Protein AF-K1XF10-F1 (afdb_monomer_lite)

Sequence (126 aa):
MEPVNALLDAFLEEIVLHVWENNKASKGSIAIYGAGTHTQIILAIVRKLGFDLPGVIFDMKPEEALISDVKVECINNLSNYKLKKLLISNDRKHYEIYSDLLNNKSLKDIEIIDPYLYLPHAPFRK

Structure (mmCIF, N/CA/C/O backbone):
data_AF-K1XF10-F1
#
_entry.id   AF-K1XF10-F1
#
loop_
_atom_site.group_PDB
_atom_site.id
_atom_site.type_symbol
_atom_site.label_atom_id
_atom_site.label_alt_id
_atom_site.label_comp_id
_atom_site.label_asym_id
_atom_site.label_entity_id
_atom_site.label_seq_id
_atom_site.pdbx_PDB_ins_code
_atom_site.Cartn_x
_atom_site.Cartn_y
_atom_site.Cartn_z
_atom_site.occupancy
_atom_site.B_iso_or_equiv
_atom_site.auth_seq_id
_atom_site.auth_comp_id
_atom_site.auth_asym_id
_atom_site.auth_atom_id
_atom_site.pdbx_PDB_model_num
ATOM 1 N N . MET A 1 1 ? 9.390 -11.890 -22.117 1.00 47.38 1 MET A N 1
ATOM 2 C CA . MET A 1 1 ? 9.555 -11.138 -20.856 1.00 47.38 1 MET A CA 1
ATOM 3 C C . MET A 1 1 ? 11.013 -11.222 -20.466 1.00 47.38 1 MET A C 1
ATOM 5 O O . MET A 1 1 ? 11.554 -12.319 -20.492 1.00 47.38 1 MET A O 1
ATOM 9 N N . GLU A 1 2 ? 11.656 -10.087 -20.200 1.00 45.62 2 GLU A N 1
ATOM 10 C CA . GLU A 1 2 ? 13.032 -10.076 -19.691 1.00 45.62 2 GLU A CA 1
ATOM 11 C C . GLU A 1 2 ? 13.060 -10.690 -18.275 1.00 45.62 2 GLU A C 1
ATOM 13 O O . GLU A 1 2 ? 12.153 -10.417 -17.485 1.00 45.62 2 GLU A O 1
ATOM 18 N N . PRO A 1 3 ? 14.064 -11.517 -17.935 1.00 53.59 3 PRO A N 1
ATOM 19 C CA . PRO A 1 3 ? 14.110 -12.281 -16.680 1.00 53.59 3 PRO A CA 1
ATOM 20 C C . PRO A 1 3 ? 14.125 -11.416 -15.407 1.00 53.59 3 PRO A C 1
ATOM 22 O O . PRO A 1 3 ? 13.743 -11.894 -14.343 1.00 53.59 3 PRO A O 1
ATOM 25 N N . VAL A 1 4 ? 14.501 -10.138 -15.513 1.00 55.03 4 VAL A N 1
ATOM 26 C CA . VAL A 1 4 ? 14.505 -9.174 -14.398 1.00 55.03 4 VAL A CA 1
ATOM 27 C C . VAL A 1 4 ? 13.087 -8.867 -13.900 1.00 55.03 4 VAL A C 1
ATOM 29 O O . VAL A 1 4 ? 12.875 -8.767 -12.694 1.00 55.03 4 VAL A O 1
ATOM 32 N N . ASN A 1 5 ? 12.101 -8.798 -14.801 1.00 64.75 5 ASN A N 1
ATOM 33 C CA . ASN A 1 5 ? 10.718 -8.505 -14.415 1.00 64.75 5 ASN A CA 1
ATOM 34 C C . ASN A 1 5 ? 10.084 -9.680 -13.661 1.00 64.75 5 ASN A C 1
ATOM 36 O O . ASN A 1 5 ? 9.376 -9.467 -12.688 1.00 64.75 5 ASN A O 1
ATOM 40 N N . ALA A 1 6 ? 10.408 -10.920 -14.043 1.00 72.44 6 ALA A N 1
ATOM 41 C CA . ALA A 1 6 ? 9.864 -12.108 -13.385 1.00 72.44 6 ALA A CA 1
ATOM 42 C C . ALA A 1 6 ? 10.318 -12.240 -11.919 1.00 72.44 6 ALA A C 1
ATOM 44 O O . ALA A 1 6 ? 9.548 -12.699 -11.079 1.00 72.44 6 ALA A O 1
ATOM 45 N N . LEU A 1 7 ? 11.554 -11.828 -11.605 1.00 73.81 7 LEU A N 1
ATOM 46 C CA . LEU A 1 7 ? 12.067 -11.846 -10.233 1.00 73.81 7 LEU A CA 1
ATOM 47 C C . LEU A 1 7 ? 11.375 -10.786 -9.362 1.00 73.81 7 LEU A C 1
ATOM 49 O O . LEU A 1 7 ? 10.994 -11.078 -8.232 1.00 73.81 7 LEU A O 1
ATOM 53 N N . LEU A 1 8 ? 11.203 -9.571 -9.895 1.00 75.62 8 LEU A N 1
ATOM 54 C CA . LEU A 1 8 ? 10.511 -8.490 -9.194 1.00 75.62 8 LEU A CA 1
ATOM 55 C C . LEU A 1 8 ? 9.033 -8.828 -8.967 1.00 75.62 8 LEU A C 1
ATOM 57 O O . LEU A 1 8 ? 8.533 -8.630 -7.863 1.00 75.62 8 LEU A O 1
ATOM 61 N N . ASP A 1 9 ? 8.359 -9.389 -9.971 1.00 77.94 9 ASP A N 1
ATOM 62 C CA . ASP A 1 9 ? 6.960 -9.805 -9.865 1.00 77.94 9 ASP A CA 1
ATOM 63 C C . ASP A 1 9 ? 6.779 -10.891 -8.795 1.00 77.94 9 ASP A C 1
ATOM 65 O O . ASP A 1 9 ? 5.895 -10.772 -7.949 1.00 77.94 9 ASP A O 1
ATOM 69 N N . ALA A 1 10 ? 7.645 -11.912 -8.774 1.00 83.12 10 ALA A N 1
ATOM 70 C CA . ALA A 1 10 ? 7.609 -12.960 -7.752 1.00 83.12 10 ALA A CA 1
ATOM 71 C C . ALA A 1 10 ? 7.874 -12.405 -6.344 1.00 83.12 10 ALA A C 1
ATOM 73 O O . ALA A 1 10 ? 7.208 -12.784 -5.385 1.00 83.12 10 ALA A O 1
ATOM 74 N N . PHE A 1 11 ? 8.816 -11.470 -6.219 1.00 84.44 11 PHE A N 1
ATOM 75 C CA . PHE A 1 11 ? 9.112 -10.819 -4.948 1.00 84.44 11 PHE A CA 1
ATOM 76 C C . PHE A 1 11 ? 7.940 -9.964 -4.442 1.00 84.44 11 PHE A C 1
ATOM 78 O O . PHE A 1 11 ? 7.571 -10.046 -3.271 1.00 84.44 11 PHE A O 1
ATOM 85 N N . LEU A 1 12 ? 7.312 -9.175 -5.320 1.00 84.94 12 LEU A N 1
ATOM 86 C CA . LEU A 1 12 ? 6.111 -8.413 -4.975 1.00 84.94 12 LEU A CA 1
ATOM 87 C C . LEU A 1 12 ? 4.939 -9.338 -4.625 1.00 84.94 12 LEU A C 1
ATOM 89 O O . LEU A 1 12 ? 4.176 -9.015 -3.717 1.00 84.94 12 LEU A O 1
ATOM 93 N N . GLU A 1 13 ? 4.807 -10.486 -5.294 1.00 89.31 13 GLU A N 1
ATOM 94 C CA . GLU A 1 13 ? 3.789 -11.496 -4.989 1.00 89.31 13 GLU A CA 1
ATOM 95 C C . GLU A 1 13 ? 3.939 -12.053 -3.569 1.00 89.31 13 GLU A C 1
ATOM 97 O O . GLU A 1 13 ? 2.967 -12.040 -2.812 1.00 89.31 13 GLU A O 1
ATOM 102 N N . GLU A 1 14 ? 5.155 -12.427 -3.165 1.00 8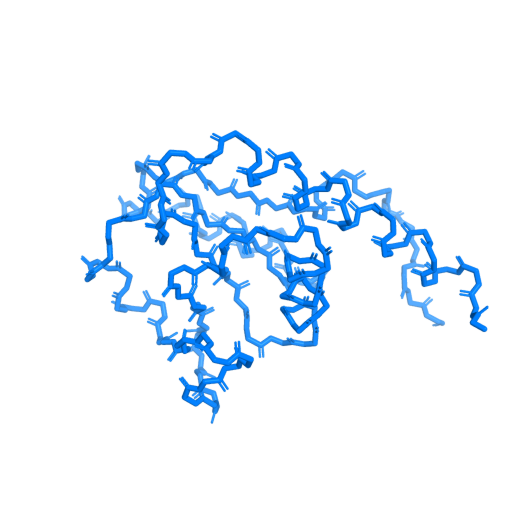8.56 14 GLU A N 1
ATOM 103 C CA . GLU A 1 14 ? 5.460 -12.878 -1.799 1.00 88.56 14 GLU A CA 1
ATOM 104 C C . GLU A 1 14 ? 5.144 -11.808 -0.747 1.00 88.56 14 GLU A C 1
ATOM 106 O O . GLU A 1 14 ? 4.563 -12.099 0.302 1.00 88.56 14 GLU A O 1
ATOM 111 N N . ILE A 1 15 ? 5.465 -10.542 -1.028 1.00 87.06 15 ILE A N 1
ATOM 112 C CA . ILE A 1 15 ? 5.153 -9.453 -0.098 1.00 87.06 15 ILE A CA 1
ATOM 113 C C . ILE A 1 15 ? 3.651 -9.230 0.001 1.00 87.06 15 ILE A C 1
ATOM 115 O O . ILE A 1 15 ? 3.135 -9.103 1.110 1.00 87.06 15 ILE A O 1
ATOM 119 N N . VAL A 1 16 ? 2.934 -9.193 -1.123 1.00 89.69 16 VAL A N 1
ATOM 120 C CA . VAL A 1 16 ? 1.473 -9.064 -1.106 1.00 89.69 16 VAL A CA 1
ATOM 121 C C . VAL A 1 16 ? 0.863 -10.200 -0.295 1.00 89.69 16 VAL A C 1
ATOM 123 O O . VAL A 1 16 ? 0.019 -9.932 0.559 1.00 89.69 16 VAL A O 1
ATOM 126 N N . LEU A 1 17 ? 1.324 -11.434 -0.498 1.00 90.06 17 LEU A N 1
ATOM 127 C CA . LEU A 1 17 ? 0.878 -12.596 0.260 1.00 90.06 17 LEU A CA 1
ATOM 128 C C . LEU A 1 17 ? 1.129 -12.396 1.759 1.00 90.06 17 LEU A C 1
ATOM 130 O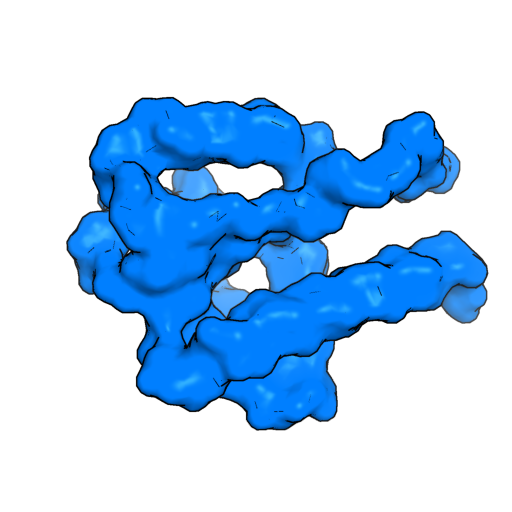 O . LEU A 1 17 ? 0.181 -12.403 2.542 1.00 90.06 17 LEU A O 1
ATOM 134 N N . HIS A 1 18 ? 2.359 -12.084 2.165 1.00 87.75 18 HIS A N 1
ATOM 135 C CA . HIS A 1 18 ? 2.687 -11.854 3.571 1.00 87.75 18 HIS A CA 1
ATOM 136 C C . HIS A 1 18 ? 1.864 -10.718 4.202 1.00 87.75 18 HIS A C 1
ATOM 138 O O . HIS A 1 18 ? 1.350 -10.845 5.318 1.00 87.75 18 HIS A O 1
ATOM 144 N N . VAL A 1 19 ? 1.710 -9.597 3.496 1.00 88.56 19 VAL A N 1
ATOM 145 C CA . VAL A 1 19 ? 0.959 -8.441 3.987 1.00 88.56 19 VAL A CA 1
ATOM 146 C C . VAL A 1 19 ? -0.518 -8.791 4.117 1.00 88.56 19 VAL A C 1
ATOM 148 O O . VAL A 1 19 ? -1.097 -8.542 5.171 1.00 88.56 19 VAL A O 1
ATOM 151 N N . TRP A 1 20 ? -1.149 -9.388 3.109 1.00 90.50 20 TRP A N 1
ATOM 152 C CA . TRP A 1 20 ? -2.588 -9.652 3.145 1.00 90.50 20 TRP A CA 1
ATOM 153 C C . TRP A 1 20 ? -2.974 -10.830 4.031 1.00 90.50 20 TRP A C 1
ATOM 155 O O . TRP A 1 20 ? -3.973 -10.739 4.747 1.00 90.50 20 TRP A O 1
ATOM 165 N N . GLU A 1 21 ? -2.194 -11.911 4.059 1.00 87.88 21 GLU A N 1
ATOM 166 C CA . GLU A 1 21 ? -2.509 -13.072 4.895 1.00 87.88 21 GLU A CA 1
ATOM 167 C C . GLU A 1 21 ? -2.537 -12.723 6.382 1.00 87.88 21 GLU A C 1
ATOM 169 O O . GLU A 1 21 ? -3.465 -13.115 7.095 1.00 87.88 21 GLU A O 1
ATOM 174 N N . ASN A 1 22 ? -1.609 -11.871 6.818 1.00 81.25 22 ASN A N 1
ATOM 175 C CA . ASN A 1 22 ? -1.559 -11.350 8.180 1.00 81.25 22 ASN A CA 1
ATOM 176 C C . ASN A 1 22 ? -2.637 -10.282 8.480 1.00 81.25 22 ASN A C 1
ATOM 178 O O . ASN A 1 22 ? -2.649 -9.715 9.572 1.00 81.25 22 ASN A O 1
ATOM 182 N N . ASN A 1 23 ? -3.545 -9.985 7.536 1.00 77.88 23 ASN A N 1
ATOM 183 C CA . ASN A 1 23 ? -4.657 -9.033 7.697 1.00 77.88 23 ASN A CA 1
ATOM 184 C C . ASN A 1 23 ? -6.014 -9.546 7.193 1.00 77.88 23 ASN A C 1
ATOM 186 O O . ASN A 1 23 ? -6.951 -8.753 7.078 1.00 77.88 23 ASN A O 1
ATOM 190 N N . LYS A 1 24 ? -6.167 -10.855 6.943 1.00 65.56 24 LYS A N 1
ATOM 191 C CA . LYS A 1 24 ? -7.404 -11.464 6.406 1.00 65.56 24 LYS A CA 1
ATOM 192 C C . LYS A 1 24 ? -8.697 -11.057 7.141 1.00 65.56 24 LYS A C 1
ATOM 194 O O . LYS A 1 24 ? -9.768 -11.089 6.550 1.00 65.56 24 LYS A O 1
ATOM 199 N N . ALA A 1 25 ? -8.618 -10.645 8.408 1.00 56.53 25 ALA A N 1
ATOM 200 C CA . ALA A 1 25 ? -9.768 -10.252 9.227 1.00 56.53 25 ALA A CA 1
ATOM 201 C C . ALA A 1 25 ? -10.149 -8.754 9.155 1.00 56.53 25 ALA A C 1
ATOM 203 O O . ALA A 1 25 ? -10.962 -8.296 9.958 1.00 56.53 25 ALA A O 1
ATOM 204 N N . SER A 1 26 ? -9.535 -7.932 8.297 1.00 66.69 26 SER A N 1
ATOM 205 C CA . SER A 1 26 ? -9.740 -6.473 8.323 1.00 66.69 26 SER A CA 1
ATOM 206 C C . SER A 1 26 ? -9.778 -5.862 6.920 1.00 66.69 26 SER A C 1
ATOM 208 O O . SER A 1 26 ? -8.825 -5.236 6.463 1.00 66.69 26 SER A O 1
ATOM 210 N N . LYS A 1 27 ? -10.915 -6.012 6.232 1.00 75.12 27 LYS A N 1
ATOM 211 C CA . LYS A 1 27 ? -11.142 -5.360 4.936 1.00 75.12 27 LYS A CA 1
ATOM 212 C C . LYS A 1 27 ? -10.890 -3.852 5.037 1.00 75.12 27 LYS A C 1
ATOM 214 O O . LYS A 1 27 ? -11.386 -3.193 5.949 1.00 75.12 27 LYS A O 1
ATOM 219 N N . GLY A 1 28 ? -10.105 -3.319 4.104 1.00 77.12 28 GLY A N 1
ATOM 220 C CA . GLY A 1 28 ? -9.776 -1.895 4.044 1.00 77.12 28 GLY A CA 1
ATOM 221 C C . GLY A 1 28 ? -8.779 -1.396 5.097 1.00 77.12 28 GLY A C 1
ATOM 222 O O . GLY A 1 28 ? -8.538 -0.194 5.152 1.00 77.12 28 GLY A O 1
ATOM 223 N N . SER A 1 29 ? -8.169 -2.269 5.913 1.00 88.81 29 SER A N 1
ATOM 224 C CA . SER A 1 29 ? -7.150 -1.843 6.889 1.00 88.81 29 SER A CA 1
ATOM 225 C C . SER A 1 29 ? -5.758 -1.643 6.293 1.00 88.81 29 SER A C 1
ATOM 227 O O . SER A 1 29 ? -4.863 -1.166 6.993 1.00 88.81 29 SER A O 1
ATOM 229 N N . ILE A 1 30 ? -5.560 -2.052 5.042 1.00 94.19 30 ILE A N 1
ATOM 230 C CA . ILE A 1 30 ? -4.327 -1.835 4.291 1.00 94.19 30 ILE A CA 1
ATOM 231 C C . ILE A 1 30 ? -4.566 -0.677 3.328 1.00 94.19 30 ILE A C 1
ATOM 233 O O . ILE A 1 30 ? -5.542 -0.688 2.575 1.00 94.19 30 ILE A O 1
ATOM 237 N N . ALA A 1 31 ? -3.664 0.296 3.344 1.00 95.94 31 ALA A N 1
ATOM 238 C CA . ALA A 1 31 ? -3.546 1.313 2.311 1.00 95.94 31 ALA A CA 1
ATOM 239 C C . ALA A 1 31 ? -2.230 1.147 1.547 1.00 95.94 31 ALA A C 1
ATOM 241 O O . ALA A 1 31 ? -1.282 0.531 2.042 1.00 95.94 31 ALA A O 1
ATOM 242 N N . ILE A 1 32 ? -2.170 1.727 0.352 1.00 96.50 32 ILE A N 1
ATOM 243 C CA . ILE A 1 32 ? -0.942 1.829 -0.441 1.00 96.50 32 ILE A CA 1
ATOM 244 C C . ILE A 1 32 ? -0.500 3.294 -0.481 1.00 96.50 32 ILE A C 1
ATOM 246 O O . ILE A 1 32 ? -1.339 4.177 -0.611 1.00 96.50 32 ILE A O 1
ATOM 250 N N . TYR A 1 33 ? 0.799 3.561 -0.379 1.00 96.25 33 TYR A N 1
ATOM 251 C CA . TYR A 1 33 ? 1.397 4.876 -0.595 1.00 96.25 33 TYR A CA 1
ATOM 252 C C . TYR A 1 33 ? 2.106 4.918 -1.954 1.00 96.25 33 TYR A C 1
ATOM 254 O O . TYR A 1 33 ? 3.009 4.118 -2.210 1.00 96.25 33 TYR A O 1
ATOM 262 N N . GLY A 1 34 ? 1.723 5.867 -2.802 1.00 95.00 34 GLY A N 1
ATOM 263 C CA . GLY A 1 34 ? 2.132 6.012 -4.196 1.00 95.00 34 GLY A CA 1
ATOM 264 C C . GLY A 1 34 ? 1.028 5.562 -5.155 1.00 95.00 34 GLY A C 1
ATOM 265 O O . GLY A 1 34 ? 0.489 4.465 -5.024 1.00 95.00 34 GLY A O 1
ATOM 266 N N . ALA A 1 35 ? 0.699 6.403 -6.132 1.00 94.44 35 ALA A N 1
ATOM 267 C CA . ALA A 1 35 ? -0.283 6.134 -7.184 1.00 94.44 35 ALA A CA 1
ATOM 268 C C . ALA A 1 35 ? 0.391 5.900 -8.554 1.00 94.44 35 ALA A C 1
ATOM 270 O O . ALA A 1 35 ? -0.038 6.431 -9.572 1.00 94.44 35 ALA A O 1
ATOM 271 N N . GLY A 1 36 ? 1.490 5.137 -8.577 1.00 91.44 36 GLY A N 1
ATOM 272 C CA . GLY A 1 36 ? 2.299 4.902 -9.779 1.00 91.44 36 GLY A CA 1
ATOM 273 C C . GLY A 1 36 ? 2.092 3.529 -10.428 1.00 91.44 36 GLY A C 1
ATOM 274 O O . GLY A 1 36 ? 1.194 2.763 -10.083 1.00 91.44 36 GLY A O 1
ATOM 275 N N . THR A 1 37 ? 2.988 3.176 -11.356 1.00 88.94 37 THR A N 1
ATOM 276 C CA . THR A 1 37 ? 2.964 1.885 -12.071 1.00 88.94 37 THR A CA 1
ATOM 277 C C . THR A 1 37 ? 3.020 0.679 -11.128 1.00 88.94 37 THR A C 1
ATOM 279 O O . THR A 1 37 ? 2.290 -0.287 -11.331 1.00 88.94 37 THR A O 1
ATOM 282 N N . HIS A 1 38 ? 3.835 0.723 -10.070 1.00 89.31 38 HIS A N 1
ATOM 283 C CA . HIS A 1 38 ? 3.950 -0.399 -9.130 1.00 89.31 38 HIS A CA 1
ATOM 284 C C . HIS A 1 38 ? 2.667 -0.642 -8.335 1.00 89.31 38 HIS A C 1
ATOM 286 O O . HIS A 1 38 ? 2.349 -1.788 -8.031 1.00 89.31 38 HIS A O 1
ATOM 292 N N . THR A 1 39 ? 1.875 0.396 -8.074 1.00 93.56 39 THR A N 1
ATOM 293 C CA . THR A 1 39 ? 0.543 0.256 -7.476 1.00 93.56 39 THR A CA 1
ATOM 294 C C . THR A 1 39 ? -0.362 -0.591 -8.358 1.00 93.56 39 THR A C 1
ATOM 296 O O . THR A 1 39 ? -1.035 -1.487 -7.860 1.00 93.56 39 THR A O 1
ATOM 299 N N . GLN A 1 40 ? -0.340 -0.377 -9.676 1.00 93.06 40 GLN A N 1
ATOM 300 C CA . GLN A 1 40 ? -1.132 -1.179 -10.614 1.00 93.06 40 GLN A CA 1
ATOM 301 C C . GLN A 1 40 ? -0.706 -2.654 -10.600 1.00 93.06 40 GLN A C 1
ATOM 303 O O . GLN A 1 40 ? -1.565 -3.536 -10.592 1.00 93.06 40 GLN A O 1
ATOM 308 N N . ILE A 1 41 ? 0.603 -2.923 -10.526 1.00 91.12 41 ILE A N 1
ATOM 309 C CA . ILE A 1 41 ? 1.151 -4.285 -10.409 1.00 91.12 41 ILE A CA 1
ATOM 310 C C . ILE A 1 41 ? 0.682 -4.941 -9.105 1.00 91.12 41 ILE A C 1
ATOM 312 O O . ILE A 1 41 ? 0.121 -6.036 -9.134 1.00 91.12 41 ILE A O 1
ATOM 316 N N . ILE A 1 42 ? 0.828 -4.251 -7.969 1.00 92.75 42 ILE A N 1
ATOM 317 C CA . ILE A 1 42 ? 0.384 -4.741 -6.656 1.00 92.75 42 ILE A CA 1
ATOM 318 C C . ILE A 1 42 ? -1.115 -5.067 -6.679 1.00 92.75 42 ILE A C 1
ATOM 320 O O . ILE A 1 42 ? -1.513 -6.142 -6.240 1.00 92.75 42 ILE A O 1
ATOM 324 N N . LEU A 1 43 ? -1.958 -4.187 -7.227 1.00 94.50 43 LEU A N 1
ATOM 325 C CA . LEU A 1 43 ? -3.405 -4.421 -7.308 1.00 94.50 43 LEU A CA 1
ATOM 326 C C . LEU A 1 43 ? -3.757 -5.608 -8.212 1.00 94.50 43 LEU A C 1
ATOM 328 O O . LEU A 1 43 ? -4.677 -6.366 -7.896 1.00 94.50 43 LEU A O 1
ATOM 332 N N . ALA A 1 44 ? -3.028 -5.800 -9.314 1.00 92.81 44 ALA A N 1
ATOM 333 C CA . ALA A 1 44 ? -3.196 -6.966 -10.174 1.00 92.81 44 ALA A CA 1
ATOM 334 C C . ALA A 1 44 ? -2.853 -8.268 -9.430 1.00 92.81 44 ALA A C 1
ATOM 336 O O . ALA A 1 44 ? -3.609 -9.235 -9.522 1.00 92.81 44 ALA A O 1
ATOM 337 N N . ILE A 1 45 ? -1.774 -8.274 -8.642 1.00 92.31 45 ILE A N 1
ATOM 338 C CA . ILE A 1 45 ? -1.378 -9.407 -7.794 1.00 92.31 45 ILE A CA 1
ATOM 339 C C . ILE A 1 45 ? -2.433 -9.673 -6.711 1.00 92.31 45 ILE A C 1
ATOM 341 O O . ILE A 1 45 ? -2.896 -10.804 -6.587 1.00 92.31 45 ILE A O 1
ATOM 345 N N . VAL A 1 46 ? -2.873 -8.647 -5.973 1.00 92.50 46 VAL A N 1
ATOM 346 C CA . VAL A 1 46 ? -3.929 -8.761 -4.943 1.00 92.50 46 VAL A CA 1
ATOM 347 C C . VAL A 1 46 ? -5.176 -9.436 -5.523 1.00 92.50 46 VAL A C 1
ATOM 349 O O . VAL A 1 46 ? -5.705 -10.378 -4.933 1.00 92.50 46 VAL A O 1
ATOM 352 N N . ARG A 1 47 ? -5.608 -9.015 -6.720 1.00 92.69 47 ARG A N 1
ATOM 353 C CA . ARG A 1 47 ? -6.748 -9.617 -7.430 1.00 92.69 47 ARG A CA 1
ATOM 354 C C . ARG A 1 47 ? -6.479 -11.051 -7.865 1.00 92.69 47 ARG A C 1
ATOM 356 O O . ARG A 1 47 ? -7.329 -11.910 -7.651 1.00 92.69 47 ARG A O 1
ATOM 363 N N . LYS A 1 48 ? -5.313 -11.314 -8.463 1.00 92.69 48 LYS A N 1
ATOM 364 C CA . LYS A 1 48 ? -4.887 -12.654 -8.894 1.00 92.69 48 LYS A CA 1
ATOM 365 C C . LYS A 1 48 ? -4.913 -13.647 -7.727 1.00 92.69 48 LYS A C 1
ATOM 367 O O . LYS A 1 48 ? -5.354 -14.776 -7.912 1.00 92.69 48 LYS A O 1
ATOM 372 N N . LEU A 1 49 ? -4.481 -13.217 -6.541 1.00 90.25 49 LEU A N 1
ATOM 373 C CA . LEU A 1 49 ? -4.457 -14.026 -5.318 1.00 90.25 49 LEU A CA 1
ATOM 374 C C . LEU A 1 49 ? -5.821 -14.113 -4.604 1.00 90.25 49 LEU A C 1
ATOM 376 O O . LEU A 1 49 ? -5.942 -14.817 -3.605 1.00 90.25 49 LEU A O 1
ATOM 380 N N . GLY A 1 50 ? -6.856 -13.429 -5.104 1.00 90.50 50 GLY A N 1
ATOM 381 C CA . GLY A 1 50 ? -8.205 -13.470 -4.534 1.00 90.50 50 GLY A CA 1
ATOM 382 C C . GLY A 1 50 ? -8.353 -12.713 -3.212 1.00 90.50 50 GLY A C 1
ATOM 383 O O . GLY A 1 50 ? -9.261 -13.003 -2.435 1.00 90.50 50 GLY A O 1
ATOM 384 N N . PHE A 1 51 ? -7.467 -11.757 -2.938 1.00 91.50 51 PHE A N 1
ATOM 385 C CA . PHE A 1 51 ? -7.535 -10.923 -1.747 1.00 91.50 51 PHE A CA 1
ATOM 386 C C . PHE A 1 51 ? -8.449 -9.704 -1.938 1.00 91.50 51 PHE A C 1
ATOM 388 O O . PHE A 1 51 ? -8.663 -9.221 -3.051 1.00 91.50 51 PHE A O 1
ATOM 395 N N . ASP A 1 52 ? -8.967 -9.170 -0.828 1.00 91.56 52 ASP A N 1
ATOM 396 C CA . ASP A 1 52 ? -9.677 -7.889 -0.831 1.00 91.56 52 ASP A CA 1
ATOM 397 C C . ASP A 1 52 ? -8.741 -6.747 -1.251 1.00 91.56 52 ASP A C 1
ATOM 399 O O . ASP A 1 52 ? -7.601 -6.663 -0.798 1.00 91.56 52 ASP A O 1
ATOM 403 N N . LEU A 1 53 ? -9.241 -5.819 -2.067 1.00 93.25 53 LEU A N 1
ATOM 404 C CA . LEU A 1 53 ? -8.494 -4.617 -2.439 1.00 93.25 53 LEU A CA 1
ATOM 405 C C . LEU A 1 53 ? -8.140 -3.761 -1.204 1.00 93.25 53 LEU A C 1
ATOM 407 O O . LEU A 1 53 ? -8.876 -3.778 -0.208 1.00 93.25 53 LEU A O 1
ATOM 411 N N . PRO A 1 54 ? -7.034 -2.991 -1.256 1.00 94.62 54 PRO A N 1
ATOM 412 C CA . PRO A 1 54 ? -6.722 -2.024 -0.209 1.00 94.62 54 PRO A CA 1
ATOM 413 C C . PRO A 1 54 ? -7.853 -1.000 -0.067 1.00 94.62 54 PRO A C 1
ATOM 415 O O . PRO A 1 54 ? -8.597 -0.728 -1.009 1.00 94.62 54 PRO A O 1
ATOM 418 N N . GLY A 1 55 ? -7.984 -0.420 1.126 1.00 94.19 55 GLY A N 1
ATOM 419 C CA . GLY A 1 55 ? -9.058 0.530 1.417 1.00 94.19 55 GLY A CA 1
ATOM 420 C C . GLY A 1 55 ? -8.923 1.841 0.644 1.00 94.19 55 GLY A C 1
ATOM 421 O O . GLY A 1 55 ? -9.928 2.453 0.290 1.00 94.19 55 GLY A O 1
ATOM 422 N N . VAL A 1 56 ? -7.685 2.269 0.391 1.00 96.81 56 VAL A N 1
ATOM 423 C CA . VAL A 1 56 ? -7.350 3.532 -0.274 1.00 96.81 56 VAL A CA 1
ATOM 424 C C . VAL A 1 56 ? -5.893 3.504 -0.751 1.00 96.81 56 VAL A C 1
ATOM 426 O O . VAL A 1 56 ? -5.046 2.812 -0.176 1.00 96.81 56 VAL A O 1
ATOM 429 N N . ILE A 1 57 ? -5.604 4.263 -1.802 1.00 97.69 57 ILE A N 1
ATOM 430 C CA . ILE A 1 57 ? -4.257 4.606 -2.259 1.00 97.69 57 ILE A CA 1
ATOM 431 C C . ILE A 1 57 ? -4.016 6.067 -1.888 1.00 97.69 57 ILE A C 1
ATOM 433 O O . ILE A 1 57 ? -4.823 6.931 -2.217 1.00 97.69 57 ILE A O 1
ATOM 437 N N . PHE A 1 58 ? -2.913 6.365 -1.217 1.00 96.75 58 PHE A N 1
ATOM 438 C CA . PHE A 1 58 ? -2.495 7.734 -0.956 1.00 96.75 58 PHE A CA 1
ATOM 439 C C . PHE A 1 58 ? -1.399 8.160 -1.911 1.00 96.75 58 PHE A C 1
ATOM 441 O O . PHE A 1 58 ? -0.461 7.410 -2.157 1.00 96.75 58 PHE A O 1
ATOM 448 N N . ASP A 1 59 ? -1.472 9.399 -2.369 1.00 95.50 59 ASP A N 1
ATOM 449 C CA . ASP A 1 59 ? -0.395 10.062 -3.086 1.00 95.50 59 ASP A CA 1
ATOM 450 C C . ASP A 1 59 ? -0.187 11.479 -2.530 1.00 95.50 59 ASP A C 1
ATOM 452 O O . ASP A 1 59 ? -1.054 12.047 -1.863 1.00 95.50 59 ASP A O 1
ATOM 456 N N . MET A 1 60 ? 0.975 12.075 -2.781 1.00 91.88 60 MET A N 1
ATOM 457 C CA . MET A 1 60 ? 1.208 13.484 -2.460 1.00 91.88 60 MET A CA 1
ATOM 458 C C . MET A 1 60 ? 0.395 14.396 -3.378 1.00 91.88 60 MET A C 1
ATOM 460 O O . MET A 1 60 ? -0.104 15.435 -2.942 1.00 91.88 60 MET A O 1
ATOM 464 N N . LYS A 1 61 ? 0.277 14.014 -4.652 1.00 93.56 61 LYS A N 1
ATOM 465 C CA . LYS A 1 61 ? -0.401 14.767 -5.706 1.00 93.56 61 LYS A CA 1
ATOM 466 C C . LYS A 1 61 ? -1.221 13.790 -6.554 1.00 93.56 61 LYS A C 1
ATOM 468 O O . LYS A 1 61 ? -0.774 13.415 -7.631 1.00 93.56 61 LYS A O 1
ATOM 473 N N . PRO A 1 62 ? -2.399 13.359 -6.073 1.00 93.94 62 PRO A N 1
ATOM 474 C CA . PRO A 1 62 ? -3.237 12.430 -6.821 1.00 93.94 62 PRO A CA 1
ATOM 475 C C . PRO A 1 62 ? -3.659 13.050 -8.161 1.00 93.94 62 PRO A C 1
ATOM 477 O O . PRO A 1 62 ? -4.325 14.085 -8.185 1.00 93.94 62 PRO A O 1
ATOM 480 N N . GLU A 1 63 ? -3.254 12.426 -9.266 1.00 94.44 63 GLU A N 1
ATOM 481 C CA . GLU A 1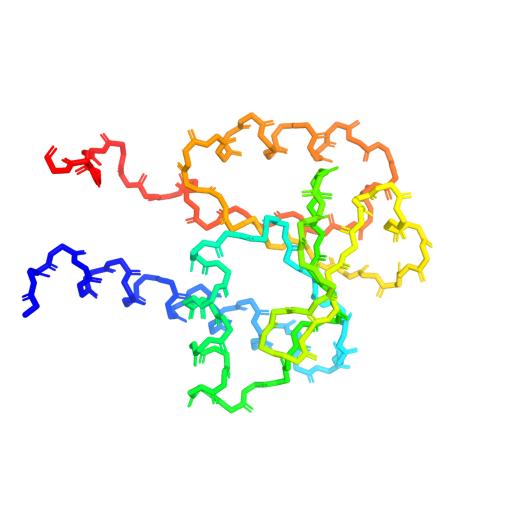 63 ? -3.640 12.831 -10.629 1.00 94.44 63 GLU A CA 1
ATOM 482 C C . GLU A 1 63 ? -4.941 12.150 -11.075 1.00 94.44 63 GLU A C 1
ATOM 484 O O . GLU A 1 63 ? -5.733 12.718 -11.826 1.00 94.44 63 GLU A O 1
ATOM 489 N N . GLU A 1 64 ? -5.187 10.947 -10.559 1.00 93.44 64 GLU A N 1
ATOM 490 C CA . GLU A 1 64 ? -6.368 10.134 -10.828 1.00 93.44 64 GLU A CA 1
ATOM 491 C C . GLU A 1 64 ? -7.210 10.002 -9.556 1.00 93.44 64 GLU A C 1
ATOM 493 O O . GLU A 1 64 ? -6.675 9.973 -8.452 1.00 93.44 64 GLU A O 1
ATOM 498 N N . ALA A 1 65 ? -8.535 9.907 -9.694 1.00 95.25 65 ALA A N 1
ATOM 499 C CA . ALA A 1 65 ? -9.432 9.695 -8.552 1.00 95.25 65 ALA A CA 1
ATOM 500 C C . ALA A 1 65 ? -9.543 8.214 -8.144 1.00 95.25 65 ALA A C 1
ATOM 502 O O . ALA A 1 65 ? -9.864 7.903 -6.995 1.00 95.25 65 ALA A O 1
ATOM 503 N N . LEU A 1 66 ? -9.308 7.303 -9.092 1.00 96.88 66 LEU A N 1
ATOM 504 C CA . LEU A 1 66 ? -9.407 5.856 -8.925 1.00 96.88 66 LEU A CA 1
ATOM 505 C C . LEU A 1 66 ? -8.270 5.178 -9.688 1.00 96.88 66 LEU A C 1
ATOM 507 O O . LEU A 1 66 ? -8.027 5.529 -10.836 1.00 96.88 66 LEU A O 1
ATOM 511 N N . ILE A 1 67 ? -7.670 4.144 -9.102 1.00 95.94 67 ILE A N 1
ATOM 512 C CA . ILE A 1 67 ? -6.799 3.198 -9.808 1.00 95.94 67 ILE A CA 1
ATOM 513 C C . ILE A 1 67 ? -7.346 1.803 -9.545 1.00 95.94 67 ILE A C 1
ATOM 515 O O . ILE A 1 67 ? -7.386 1.360 -8.399 1.00 95.94 67 ILE A O 1
ATOM 519 N N . SER A 1 68 ? -7.756 1.097 -10.604 1.00 92.88 68 SER A N 1
ATOM 520 C CA . SER A 1 68 ? -8.310 -0.263 -10.491 1.00 92.88 68 SER A CA 1
ATOM 521 C C . SER A 1 68 ? -9.385 -0.366 -9.397 1.00 92.88 68 SER A C 1
ATOM 523 O O . SER A 1 68 ? -9.286 -1.182 -8.482 1.00 92.88 68 SER A 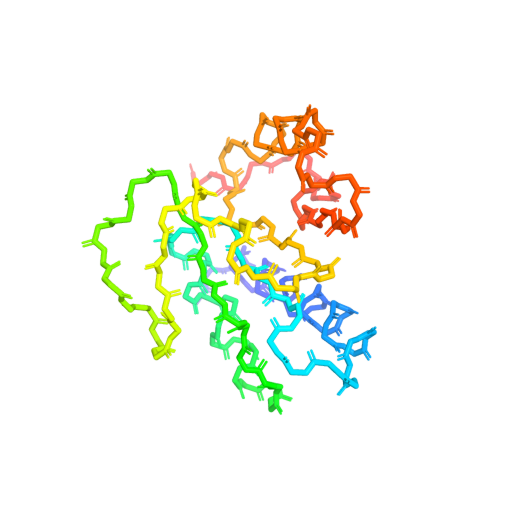O 1
ATOM 525 N N . ASP A 1 69 ? -10.394 0.504 -9.474 1.00 94.44 69 ASP A N 1
ATOM 526 C CA . ASP A 1 69 ? -11.537 0.571 -8.547 1.00 94.44 69 ASP A CA 1
ATOM 527 C C . ASP A 1 69 ? -11.189 0.918 -7.087 1.00 94.44 69 ASP A C 1
ATOM 529 O O . ASP A 1 69 ? -12.065 0.913 -6.222 1.00 94.44 69 ASP A O 1
ATOM 533 N N . VAL A 1 70 ? -9.932 1.261 -6.796 1.00 96.12 70 VAL A N 1
ATOM 534 C CA . VAL A 1 70 ? -9.502 1.750 -5.484 1.00 96.12 70 VAL A CA 1
ATOM 535 C C . VAL A 1 70 ? -9.392 3.265 -5.518 1.00 96.12 70 VAL A C 1
ATOM 537 O O . VAL A 1 70 ? -8.789 3.835 -6.427 1.00 96.12 70 VAL A O 1
ATOM 540 N N . LYS A 1 71 ? -9.957 3.922 -4.503 1.00 97.12 71 LYS A N 1
ATOM 541 C CA . LYS A 1 71 ? -9.889 5.374 -4.349 1.00 97.12 71 LYS A CA 1
ATOM 542 C C . LYS A 1 71 ? -8.458 5.846 -4.155 1.00 97.12 71 LYS A C 1
ATOM 544 O O . LYS A 1 71 ? -7.742 5.292 -3.324 1.00 97.12 71 LYS A O 1
ATOM 549 N N . VAL A 1 72 ? -8.084 6.895 -4.879 1.00 97.81 72 VAL A N 1
ATOM 550 C CA . VAL A 1 72 ? -6.826 7.608 -4.677 1.00 97.81 72 VAL A CA 1
ATOM 551 C C . VAL A 1 72 ? -7.112 8.919 -3.949 1.00 97.81 72 VAL A C 1
ATOM 553 O O . VAL A 1 72 ? -8.021 9.664 -4.314 1.00 97.81 72 VAL A O 1
ATOM 556 N N . GLU A 1 73 ? -6.350 9.203 -2.899 1.00 97.38 73 GLU A N 1
ATOM 557 C CA . GLU A 1 73 ? -6.481 10.414 -2.096 1.00 97.38 73 GLU A CA 1
ATOM 558 C C . GLU A 1 73 ? -5.138 11.077 -1.812 1.00 97.38 73 GLU A C 1
ATOM 560 O O . GLU A 1 73 ? -4.077 10.462 -1.883 1.00 97.38 73 GLU A O 1
ATOM 565 N N . CYS A 1 74 ? -5.185 12.355 -1.437 1.00 95.50 74 CYS A N 1
ATOM 566 C CA . CYS A 1 74 ? -4.010 13.024 -0.903 1.00 95.50 74 CYS A CA 1
ATOM 567 C C . CYS A 1 74 ? -3.664 12.430 0.470 1.00 95.50 74 CYS A C 1
ATOM 569 O O . CYS A 1 74 ? -4.557 12.253 1.301 1.00 95.50 74 CYS A O 1
ATOM 571 N N . ILE A 1 75 ? -2.381 12.187 0.752 1.00 92.38 75 ILE A N 1
ATOM 572 C CA . ILE A 1 75 ? -1.925 11.675 2.060 1.00 92.38 75 ILE A CA 1
ATOM 573 C C . ILE A 1 75 ? -2.401 12.530 3.248 1.00 92.38 75 ILE A C 1
ATOM 575 O O . ILE A 1 75 ? -2.594 12.020 4.348 1.00 92.38 75 ILE A O 1
ATOM 579 N N . ASN A 1 76 ? -2.668 13.819 3.028 1.00 92.06 76 ASN A N 1
ATOM 580 C CA . ASN A 1 76 ? -3.205 14.720 4.050 1.00 92.06 76 ASN A CA 1
ATOM 581 C C . ASN A 1 76 ? -4.575 14.274 4.594 1.00 92.06 76 ASN A C 1
ATOM 583 O O . ASN A 1 76 ? -4.949 14.662 5.698 1.00 92.06 76 ASN A O 1
ATOM 587 N N . ASN A 1 77 ? -5.306 13.441 3.849 1.00 93.00 77 ASN A N 1
ATOM 588 C CA . ASN A 1 77 ? -6.607 12.905 4.242 1.00 93.00 77 ASN A CA 1
ATOM 589 C C . ASN A 1 77 ? -6.509 11.577 5.006 1.00 93.00 77 ASN A C 1
ATOM 591 O O . ASN A 1 77 ? -7.534 10.959 5.292 1.00 93.00 77 ASN A O 1
ATOM 595 N N . LEU A 1 78 ? -5.300 11.115 5.341 1.00 89.81 78 LEU A N 1
ATOM 596 C CA . LEU A 1 78 ? -5.089 9.818 5.979 1.00 89.81 78 LEU A CA 1
ATOM 597 C C . LEU A 1 78 ? -5.851 9.658 7.300 1.00 89.81 78 LEU A C 1
ATOM 599 O O . LEU A 1 78 ? -6.347 8.571 7.587 1.00 89.81 78 LEU A O 1
ATOM 603 N N . SER A 1 79 ? -6.022 10.736 8.069 1.00 88.62 79 SER A N 1
ATOM 604 C CA . SER A 1 79 ? -6.770 10.729 9.335 1.00 88.62 79 SER A CA 1
ATOM 605 C C . SER A 1 79 ? -8.248 10.335 9.192 1.00 88.62 79 SER A C 1
ATOM 607 O O . SER A 1 79 ? -8.872 9.960 10.184 1.00 88.62 79 SER A O 1
ATOM 609 N N . ASN A 1 80 ? -8.807 10.366 7.978 1.00 90.62 80 ASN A N 1
ATOM 610 C CA . ASN A 1 80 ? -10.176 9.923 7.698 1.00 90.62 80 ASN A CA 1
ATOM 611 C C . ASN A 1 80 ? -10.319 8.392 7.669 1.00 90.62 80 ASN A C 1
ATOM 613 O O . ASN A 1 80 ? -11.436 7.877 7.596 1.00 90.62 80 ASN A O 1
ATOM 617 N N . TYR A 1 81 ? -9.205 7.659 7.719 1.00 90.44 81 TYR A N 1
ATOM 618 C CA . TYR A 1 81 ? -9.162 6.216 7.542 1.00 90.44 81 TYR A CA 1
ATOM 619 C C . TYR A 1 81 ? -8.661 5.508 8.802 1.00 90.44 81 TYR A C 1
ATOM 621 O O . TYR A 1 81 ? -7.710 5.932 9.454 1.00 90.44 81 TYR A O 1
ATOM 629 N N . LYS A 1 82 ? -9.284 4.372 9.133 1.00 88.81 82 LYS A N 1
ATOM 630 C CA . LYS A 1 82 ? -8.829 3.478 10.210 1.00 88.81 82 LYS A CA 1
ATOM 631 C C . LYS A 1 82 ? -7.922 2.396 9.635 1.00 88.81 82 LYS A C 1
ATOM 633 O O . LYS A 1 82 ? -8.357 1.273 9.383 1.00 88.81 82 LYS A O 1
ATOM 638 N N . LEU A 1 83 ? -6.672 2.767 9.393 1.00 90.56 83 LEU A N 1
ATOM 639 C CA . LEU A 1 83 ? -5.665 1.900 8.787 1.00 90.56 83 LEU A CA 1
ATOM 640 C C . LEU A 1 83 ? -4.852 1.188 9.863 1.00 90.56 83 LEU A C 1
ATOM 642 O O . LEU A 1 83 ? -4.629 1.724 10.943 1.00 90.56 83 LEU A O 1
ATOM 646 N N . LYS A 1 84 ? -4.397 -0.018 9.539 1.00 92.12 84 LYS A N 1
ATOM 647 C CA . LYS A 1 84 ? -3.403 -0.758 10.325 1.00 92.12 84 LYS A CA 1
ATOM 648 C C . LYS A 1 84 ? -2.050 -0.773 9.633 1.00 92.12 84 LYS A C 1
ATOM 650 O O . LYS A 1 84 ? -1.033 -0.805 10.312 1.00 92.12 84 LYS A O 1
ATOM 655 N N . LYS A 1 85 ? -2.049 -0.770 8.297 1.00 93.69 85 LYS A N 1
ATOM 656 C CA . LYS A 1 85 ? -0.848 -0.904 7.472 1.00 93.69 85 LYS A CA 1
ATOM 657 C C . LYS A 1 85 ? -0.841 0.075 6.312 1.00 93.69 85 LYS A C 1
ATOM 659 O O . LYS A 1 85 ? -1.883 0.321 5.701 1.00 93.69 85 LYS A O 1
ATOM 664 N N . LEU A 1 86 ? 0.349 0.567 5.989 1.00 94.88 86 LEU A N 1
ATOM 665 C CA . LEU A 1 86 ? 0.615 1.392 4.818 1.00 94.88 86 LEU A CA 1
ATOM 666 C C . LEU A 1 86 ? 1.777 0.781 4.029 1.00 94.88 86 LEU A C 1
ATOM 668 O O . LEU A 1 86 ? 2.914 0.789 4.493 1.00 94.88 86 LEU A O 1
ATOM 672 N N . LEU A 1 87 ? 1.479 0.240 2.848 1.00 95.06 87 LEU A N 1
ATOM 673 C CA . LEU A 1 87 ? 2.462 -0.367 1.950 1.00 95.06 87 LEU A CA 1
ATOM 674 C C . LEU A 1 87 ? 3.024 0.682 0.985 1.00 95.06 87 LEU A C 1
ATOM 676 O O . LEU A 1 87 ? 2.270 1.283 0.222 1.00 95.06 87 LEU A O 1
ATOM 680 N N . ILE A 1 88 ? 4.337 0.884 0.968 1.00 94.69 88 ILE A N 1
ATOM 681 C CA . ILE A 1 88 ? 5.001 1.795 0.030 1.00 94.69 88 ILE A CA 1
ATOM 682 C C . ILE A 1 88 ? 5.102 1.132 -1.347 1.00 94.69 88 ILE A C 1
ATOM 684 O O . ILE A 1 88 ? 5.599 0.022 -1.493 1.00 94.69 88 ILE A O 1
ATOM 688 N N . SER A 1 89 ? 4.654 1.836 -2.382 1.00 93.12 89 SER A N 1
ATOM 689 C CA . SER A 1 89 ? 4.660 1.380 -3.781 1.00 93.12 89 SER A CA 1
ATOM 690 C C . SER A 1 89 ? 5.526 2.266 -4.684 1.00 93.12 89 SER A C 1
ATOM 692 O O . SER A 1 89 ? 5.265 2.429 -5.872 1.00 93.12 89 SER A O 1
ATOM 694 N N . ASN A 1 90 ? 6.577 2.860 -4.126 1.00 88.31 90 ASN A N 1
ATOM 695 C CA . ASN A 1 90 ? 7.538 3.683 -4.854 1.00 88.31 90 ASN A CA 1
ATOM 696 C C . ASN A 1 90 ? 8.918 3.055 -4.698 1.00 88.31 90 ASN A C 1
ATOM 698 O O . ASN A 1 90 ? 9.330 2.876 -3.568 1.00 88.31 90 ASN A O 1
ATOM 702 N N . ASP A 1 91 ? 9.611 2.738 -5.788 1.00 82.50 91 ASP A N 1
ATOM 703 C CA . ASP A 1 91 ? 10.933 2.091 -5.805 1.00 82.50 91 ASP A CA 1
ATOM 704 C C . ASP A 1 91 ? 12.107 3.085 -5.862 1.00 82.50 91 ASP A C 1
ATOM 706 O O . ASP A 1 91 ? 13.236 2.756 -5.511 1.00 82.50 91 ASP A O 1
ATOM 710 N N . ARG A 1 92 ? 11.872 4.319 -6.320 1.00 83.50 92 ARG A N 1
ATOM 711 C CA . ARG A 1 92 ? 12.938 5.305 -6.576 1.00 83.50 92 ARG A CA 1
ATOM 712 C C . ARG A 1 92 ? 13.324 6.124 -5.354 1.00 83.50 92 ARG A C 1
ATOM 714 O O . ARG A 1 92 ? 14.474 6.537 -5.251 1.00 83.50 92 ARG A O 1
ATOM 721 N N . LYS A 1 93 ? 12.358 6.419 -4.484 1.00 85.38 93 LYS A N 1
ATOM 722 C CA . LYS A 1 93 ? 12.530 7.274 -3.295 1.00 85.38 93 LYS A CA 1
ATOM 723 C C . LYS A 1 93 ? 12.062 6.595 -2.012 1.00 85.38 93 LYS A C 1
ATOM 725 O O . LYS A 1 93 ? 11.720 7.265 -1.044 1.00 85.38 93 LYS A O 1
ATOM 730 N N . HIS A 1 94 ? 12.017 5.267 -2.014 1.00 88.88 94 HIS A N 1
ATOM 731 C CA . HIS A 1 94 ? 11.420 4.489 -0.935 1.00 88.88 94 HIS A CA 1
ATOM 732 C C . HIS A 1 94 ? 12.055 4.770 0.433 1.00 88.88 94 HIS A C 1
ATOM 734 O O . HIS A 1 94 ? 11.314 5.027 1.368 1.00 88.88 94 HIS A O 1
ATOM 740 N N . TYR A 1 95 ? 13.388 4.882 0.535 1.00 89.75 95 TYR A N 1
ATOM 741 C CA . TYR A 1 95 ? 14.061 5.243 1.793 1.00 89.75 95 TYR A CA 1
ATOM 742 C C . TYR A 1 95 ? 13.653 6.619 2.342 1.00 89.75 95 TYR A C 1
ATOM 744 O O . TYR A 1 95 ? 13.405 6.746 3.541 1.00 89.75 95 TYR A O 1
ATOM 752 N N . GLU A 1 96 ? 13.581 7.643 1.481 1.00 90.25 96 GLU A N 1
ATOM 753 C CA . GLU A 1 96 ? 13.146 8.995 1.871 1.00 90.25 96 GLU A CA 1
ATOM 754 C C . GLU A 1 96 ? 11.695 8.951 2.361 1.00 90.25 96 GLU A C 1
ATOM 756 O O . GLU A 1 96 ? 11.397 9.386 3.469 1.00 90.25 96 GLU A O 1
ATOM 761 N N . ILE A 1 97 ? 10.815 8.325 1.574 1.00 91.19 97 ILE A N 1
ATOM 762 C CA . ILE A 1 97 ? 9.394 8.171 1.898 1.00 91.19 97 ILE A CA 1
ATOM 763 C C . ILE A 1 97 ? 9.218 7.395 3.206 1.00 91.19 97 ILE A C 1
ATOM 765 O O . ILE A 1 97 ? 8.454 7.810 4.070 1.00 91.19 97 ILE A O 1
ATOM 769 N N . TYR A 1 98 ? 9.921 6.277 3.374 1.00 92.31 98 TYR A N 1
ATOM 770 C CA . TYR A 1 98 ? 9.848 5.436 4.563 1.00 92.31 98 TYR A CA 1
ATOM 771 C C . TYR A 1 98 ? 10.261 6.214 5.814 1.00 92.31 98 TYR A C 1
ATOM 773 O O . TYR A 1 98 ? 9.538 6.213 6.809 1.00 92.31 98 TYR A O 1
ATOM 781 N N . SER A 1 99 ? 11.375 6.950 5.741 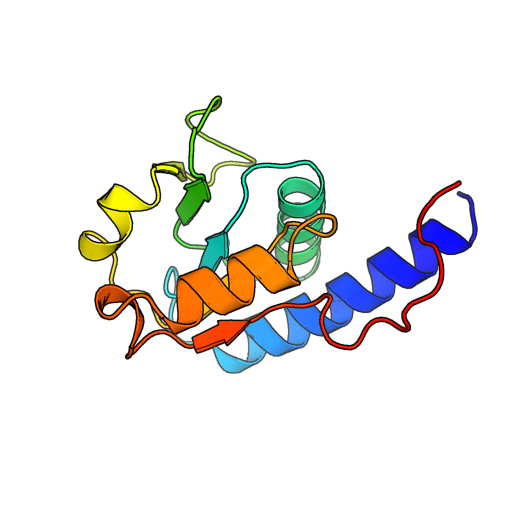1.00 91.94 99 SER A N 1
ATOM 782 C CA . SER A 1 99 ? 11.821 7.836 6.818 1.00 91.94 99 SER A CA 1
ATOM 783 C C . SER A 1 99 ? 10.785 8.921 7.132 1.00 91.94 99 SER A C 1
ATOM 785 O O . SER A 1 99 ? 10.452 9.139 8.298 1.00 91.94 99 SER A O 1
ATOM 787 N N . ASP A 1 100 ? 10.238 9.588 6.117 1.00 91.56 100 ASP A N 1
ATOM 788 C CA . ASP A 1 100 ? 9.243 10.649 6.302 1.00 91.56 100 ASP A CA 1
ATOM 789 C C . ASP A 1 100 ? 7.952 10.120 6.945 1.00 91.56 100 ASP A C 1
ATOM 791 O O . ASP A 1 100 ? 7.401 10.747 7.854 1.00 91.56 100 ASP A O 1
ATOM 795 N N . LEU A 1 101 ? 7.491 8.937 6.524 1.00 91.50 101 LEU A N 1
ATOM 796 C CA . LEU A 1 101 ? 6.311 8.285 7.088 1.00 91.50 101 LEU A CA 1
ATOM 797 C C . LEU A 1 101 ? 6.541 7.857 8.545 1.00 91.50 101 LEU A C 1
ATOM 799 O O . LEU A 1 101 ? 5.679 8.111 9.384 1.00 91.50 101 LEU A O 1
ATOM 803 N N . LE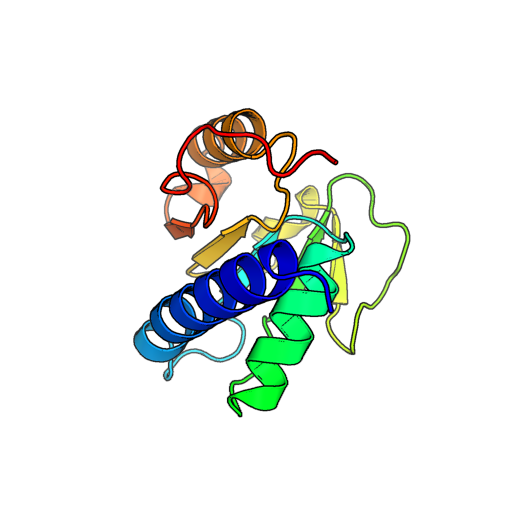U A 1 102 ? 7.703 7.285 8.880 1.00 91.44 102 LEU A N 1
ATOM 804 C CA . LEU A 1 102 ? 8.036 6.920 10.264 1.00 91.44 102 LEU A CA 1
ATOM 805 C C . LEU A 1 102 ? 8.111 8.134 11.201 1.00 91.44 102 LEU A C 1
ATOM 807 O O . LEU A 1 102 ? 7.729 8.046 12.368 1.00 91.44 102 LEU A O 1
ATOM 811 N N . ASN A 1 103 ? 8.576 9.279 10.699 1.00 91.12 103 ASN A N 1
ATOM 812 C CA . ASN A 1 103 ? 8.657 10.515 11.479 1.00 91.12 103 ASN A CA 1
ATOM 813 C C . ASN A 1 103 ? 7.305 11.243 11.601 1.00 91.12 103 ASN A C 1
ATOM 815 O O . ASN A 1 103 ? 7.166 12.189 12.387 1.00 91.12 103 ASN A O 1
ATOM 819 N N . ASN A 1 104 ? 6.282 10.811 10.861 1.00 87.25 104 ASN A N 1
ATOM 820 C CA . ASN A 1 104 ? 4.955 11.398 10.925 1.00 87.25 104 ASN A CA 1
ATOM 821 C C . ASN A 1 104 ? 4.172 10.862 12.135 1.00 87.25 104 ASN A C 1
ATOM 823 O O . ASN A 1 104 ? 3.644 9.753 12.132 1.00 87.25 104 ASN A O 1
ATOM 827 N N . LYS A 1 105 ? 4.006 11.704 13.163 1.00 86.38 105 LYS A N 1
ATOM 828 C CA . LYS A 1 105 ? 3.286 11.359 14.406 1.00 86.38 105 LYS A CA 1
ATOM 829 C C . LYS A 1 105 ? 1.845 10.881 14.195 1.00 86.38 105 LYS A C 1
ATOM 831 O O . LYS A 1 105 ? 1.323 10.180 15.060 1.00 86.38 105 LYS A O 1
ATOM 836 N N . SER A 1 106 ? 1.200 11.254 13.086 1.00 84.06 106 SER A N 1
ATOM 837 C CA . SER A 1 106 ? -0.153 10.779 12.755 1.00 84.06 106 SER A CA 1
ATOM 838 C C . SER A 1 106 ? -0.193 9.305 12.332 1.00 84.06 106 SER A C 1
ATOM 840 O O . SER A 1 106 ? -1.265 8.710 12.335 1.00 84.06 106 SER A O 1
ATOM 842 N N . LEU A 1 107 ? 0.966 8.707 12.030 1.00 86.38 107 LEU A N 1
ATOM 843 C CA . LEU A 1 107 ? 1.123 7.322 11.579 1.00 86.38 107 LEU A CA 1
ATOM 844 C C . LEU A 1 107 ? 1.684 6.388 12.653 1.00 86.38 107 LEU A C 1
ATOM 846 O O . LEU A 1 107 ? 1.963 5.234 12.360 1.00 86.38 107 LEU A O 1
ATOM 850 N N . LYS A 1 108 ? 1.841 6.850 13.900 1.00 86.31 108 LYS A N 1
ATOM 851 C CA . LYS A 1 108 ? 2.506 6.083 14.972 1.00 86.31 108 LYS A CA 1
ATOM 852 C C . LYS A 1 108 ? 1.893 4.697 15.248 1.00 86.31 108 LYS A C 1
ATOM 854 O O . LYS A 1 108 ? 2.590 3.821 15.741 1.00 86.31 108 LYS A O 1
ATOM 859 N N . ASP A 1 109 ? 0.600 4.530 14.965 1.00 89.50 109 ASP A N 1
ATOM 860 C CA . ASP A 1 109 ? -0.160 3.295 15.203 1.00 89.50 109 ASP A CA 1
ATOM 861 C C . ASP A 1 109 ? -0.367 2.484 13.904 1.00 89.50 109 ASP A C 1
ATOM 863 O O . ASP A 1 109 ? -1.103 1.498 13.891 1.00 89.50 109 ASP A O 1
ATOM 867 N N . ILE A 1 110 ? 0.257 2.916 12.801 1.00 92.00 110 ILE A N 1
ATOM 868 C CA . ILE A 1 110 ? 0.197 2.278 11.487 1.00 92.00 110 ILE A CA 1
ATOM 869 C C . ILE A 1 110 ? 1.549 1.626 11.213 1.00 92.00 110 ILE A C 1
ATOM 871 O O . ILE A 1 110 ? 2.596 2.267 11.253 1.00 92.00 110 ILE A O 1
ATOM 875 N N . GLU A 1 111 ? 1.525 0.342 10.885 1.00 92.94 111 GLU A N 1
ATOM 876 C CA . GLU A 1 111 ? 2.710 -0.378 10.442 1.00 92.94 111 GLU A CA 1
ATOM 877 C C . GLU A 1 111 ? 3.058 0.038 9.005 1.00 92.94 111 GLU A C 1
ATOM 879 O O . GLU A 1 111 ? 2.286 -0.182 8.065 1.00 92.94 111 GLU A O 1
ATOM 884 N N . ILE A 1 112 ? 4.220 0.668 8.837 1.00 93.38 112 ILE A N 1
ATOM 885 C CA . ILE A 1 112 ? 4.736 1.067 7.527 1.00 93.38 112 ILE A CA 1
ATOM 886 C C . ILE A 1 112 ? 5.529 -0.097 6.942 1.00 93.38 112 ILE A C 1
ATOM 888 O O . ILE A 1 112 ? 6.465 -0.591 7.565 1.00 93.38 112 ILE A O 1
ATOM 892 N N . ILE A 1 113 ? 5.164 -0.517 5.735 1.00 91.94 113 ILE A N 1
ATOM 893 C CA . ILE A 1 113 ? 5.793 -1.638 5.041 1.00 91.94 113 ILE A CA 1
ATOM 894 C C . ILE A 1 113 ? 6.440 -1.097 3.778 1.00 91.94 113 ILE A C 1
ATOM 896 O O . ILE A 1 113 ? 5.754 -0.619 2.878 1.00 91.94 113 ILE A O 1
ATOM 900 N N . ASP A 1 114 ? 7.761 -1.181 3.704 1.00 91.12 114 ASP A N 1
ATOM 901 C CA . ASP A 1 114 ? 8.509 -0.864 2.496 1.00 91.12 114 ASP A CA 1
ATOM 902 C C . ASP A 1 114 ? 9.024 -2.165 1.868 1.00 91.12 114 ASP A C 1
ATOM 904 O O . ASP A 1 114 ? 9.940 -2.790 2.415 1.00 91.12 114 ASP A O 1
ATOM 908 N N . PRO A 1 115 ? 8.443 -2.598 0.734 1.00 85.56 115 PRO A N 1
ATOM 909 C CA . PRO A 1 115 ? 8.839 -3.843 0.101 1.00 85.56 115 PRO A CA 1
ATOM 910 C C . PRO A 1 115 ? 10.270 -3.788 -0.438 1.00 85.56 115 PRO A C 1
ATOM 912 O O . PRO A 1 115 ? 10.914 -4.821 -0.582 1.00 85.56 115 PRO A O 1
ATOM 915 N N . TYR A 1 116 ? 10.796 -2.596 -0.713 1.00 83.38 116 TYR A N 1
ATOM 916 C CA . TYR A 1 116 ? 12.073 -2.420 -1.389 1.00 83.38 116 TYR A CA 1
ATOM 917 C C . TYR A 1 116 ? 13.264 -2.372 -0.413 1.00 83.38 116 TYR A C 1
ATOM 919 O O . TYR A 1 116 ? 14.403 -2.431 -0.867 1.00 83.38 116 TYR A O 1
ATOM 927 N N . LEU A 1 117 ? 13.046 -2.330 0.914 1.00 81.62 117 LEU A N 1
ATOM 928 C CA . LEU A 1 117 ? 14.130 -2.274 1.920 1.00 81.62 117 LEU A CA 1
ATOM 929 C C . LEU A 1 117 ? 15.108 -3.450 1.850 1.00 81.62 117 LEU A C 1
ATOM 931 O O . LEU A 1 117 ? 16.286 -3.284 2.163 1.00 81.62 117 LEU A O 1
ATOM 935 N N . TYR A 1 118 ? 14.608 -4.630 1.486 1.00 68.50 118 TYR A N 1
ATOM 936 C CA . TYR A 1 118 ? 15.375 -5.878 1.468 1.00 68.50 118 TYR A CA 1
ATOM 937 C C . TYR A 1 118 ? 15.800 -6.299 0.066 1.00 68.50 118 TYR A C 1
ATOM 939 O O . TYR A 1 118 ? 16.449 -7.335 -0.095 1.00 68.50 118 TYR A O 1
ATOM 947 N N . LEU A 1 119 ? 15.445 -5.513 -0.952 1.00 70.88 119 LEU A N 1
ATOM 948 C CA . LEU A 1 119 ? 15.983 -5.748 -2.275 1.00 70.88 119 LEU A CA 1
ATOM 949 C C . LEU A 1 119 ? 17.481 -5.425 -2.246 1.00 70.88 119 LEU A C 1
ATOM 951 O O . LEU A 1 119 ? 17.871 -4.372 -1.736 1.00 70.88 119 LEU A O 1
ATOM 955 N N . PRO A 1 120 ? 18.344 -6.313 -2.767 1.00 58.75 120 PRO A N 1
ATOM 956 C CA . PRO A 1 120 ? 19.763 -6.016 -2.854 1.00 58.75 120 PRO A CA 1
ATOM 957 C C . PRO A 1 120 ? 19.956 -4.694 -3.606 1.00 58.75 120 PRO A C 1
ATOM 959 O O . PRO A 1 120 ? 19.351 -4.482 -4.656 1.00 58.75 120 PRO A O 1
ATOM 962 N N . HIS A 1 121 ? 20.805 -3.813 -3.067 1.00 50.88 121 HIS A N 1
ATOM 963 C CA . HIS A 1 121 ? 21.235 -2.578 -3.724 1.00 50.88 121 HIS A CA 1
ATOM 964 C C . HIS A 1 121 ? 22.044 -2.912 -4.994 1.00 50.88 121 HIS A C 1
ATOM 966 O O . HIS A 1 121 ? 23.269 -2.848 -5.010 1.00 50.88 121 HIS A O 1
ATOM 972 N N . ALA A 1 122 ? 21.375 -3.321 -6.064 1.00 44.50 122 ALA A N 1
ATOM 973 C CA . ALA A 1 122 ? 21.939 -3.566 -7.385 1.00 44.50 122 ALA A CA 1
ATOM 974 C C . ALA A 1 122 ? 20.862 -3.223 -8.429 1.00 44.50 122 ALA A C 1
ATOM 976 O O . ALA A 1 122 ? 19.671 -3.294 -8.128 1.00 44.50 122 ALA A O 1
ATOM 977 N N . PRO A 1 123 ? 21.237 -2.735 -9.620 1.00 45.06 123 PRO A N 1
ATOM 978 C CA . PRO A 1 123 ? 20.379 -1.841 -10.376 1.00 45.06 123 PRO A CA 1
ATOM 979 C C . PRO A 1 123 ? 19.182 -2.590 -10.967 1.00 45.06 123 PRO A C 1
ATOM 981 O O . PRO A 1 123 ? 19.339 -3.423 -11.850 1.00 45.06 123 PRO A O 1
ATOM 984 N N . PHE A 1 124 ? 17.968 -2.191 -10.584 1.00 48.97 124 PHE A N 1
ATOM 985 C CA . PHE A 1 124 ? 16.762 -2.411 -11.401 1.00 48.97 124 PHE A CA 1
ATOM 986 C C . PHE A 1 124 ? 16.651 -1.382 -12.541 1.00 48.97 124 PHE A C 1
ATOM 988 O O . PHE A 1 124 ? 15.589 -1.186 -13.130 1.00 48.97 124 PHE A O 1
ATOM 995 N N . ARG A 1 125 ? 17.749 -0.681 -12.853 1.00 40.56 125 ARG A N 1
ATOM 996 C CA . ARG A 1 125 ? 17.841 0.213 -14.005 1.00 40.56 125 ARG A CA 1
ATOM 997 C C . ARG A 1 125 ? 18.474 -0.546 -15.165 1.00 40.56 125 ARG A C 1
ATOM 999 O O . ARG A 1 125 ? 19.565 -1.086 -15.008 1.00 40.56 125 ARG A O 1
ATOM 1006 N N . LYS A 1 126 ? 17.740 -0.565 -16.279 1.00 36.66 126 LYS A N 1
ATOM 1007 C CA . LYS A 1 126 ? 18.232 -0.908 -17.617 1.00 36.66 126 LYS A CA 1
ATOM 1008 C C . LYS A 1 126 ? 19.541 -0.198 -17.941 1.00 36.66 126 LYS A C 1
ATOM 1010 O O . LYS A 1 126 ? 19.676 0.976 -17.522 1.00 36.66 126 LYS A O 1
#

Foldseek 3Di:
DPVLVVVVLVLLLVVLCVVQVVVVPDAQQEEEEDPDPQLLSNQVSCVVVVHHDHQAYEYCDDPDQDDPNHGYYHVVCVLVGNHQEYEYRDQPCLVVVQVVLCPDPSCVNHHYHYSNPPPPPDDPDD

pLDDT: mean 85.41, std 13.83, range [36.66, 97.81]

Radius of gyration: 14.01 Å; chains: 1; bounding box: 34×29×36 Å

Secondary structure (DSSP, 8-state):
--HHHHHHHHHHHHHHHHHHHTTTT-TT-EEEE--SHHHHHHHHHHHHTTPPPPSEEEESS-S-SEETTEEEEEGGGGGGS--SEEEE--SSSHHHHHHHHHH-GGGTTSEEE-GGGGS-SS----